Protein AF-J9DQP6-F1 (afdb_monomer)

pLDDT: mean 86.84, std 9.73, range [49.62, 96.19]

Solvent-accessible surface area (backbone atoms only — not comparable to full-atom values): 6796 Å² total; per-residue (Å²): 138,70,72,63,60,59,53,50,50,52,51,51,52,50,53,53,50,54,50,52,52,54,51,51,54,51,52,51,53,53,50,53,51,49,54,45,52,54,49,52,53,52,40,51,50,46,53,52,50,45,53,53,49,52,54,51,45,54,52,47,53,60,54,44,63,75,41,64,91,55,85,49,68,71,48,45,52,51,38,54,54,48,51,53,50,48,52,52,48,55,51,53,45,52,54,44,49,55,53,40,58,51,47,54,51,54,44,51,55,52,53,51,50,51,51,52,52,53,54,56,49,65,76,72,110

Secondary structure (DSSP, 8-state):
--HHHHHHHHHHHHHHHHHHHHHHHHHHHHHHHHHHHHHHHHHHHHHHHHHHHHHHHHHHHHHHGGGTT---HHHHHHHHHHHHHHHHHHHHHHHHHHHHHHHHHHHHHHHHHHHHHHHHHHTT-

Nearest PDB structures (foldseek):
  6kgq-assembly1_A  TM=9.268E-01  e=8.775E-01  Homo sapiens
  1ujw-assembly1_B  TM=8.147E-01  e=6.091E-01  Escherichia coli
  2b5u-assembly2_C  TM=8.214E-01  e=1.053E+00  Escherichia coli
  7nsu-assembly1_D  TM=8.688E-01  e=2.323E+00  Escherichia coli

Organism: Edhazardia aedis (strain USNM 41457) (NCBI:txid1003232)

Structure (mmCIF, N/CA/C/O backbone):
data_AF-J9DQP6-F1
#
_entry.id   AF-J9DQP6-F1
#
loop_
_atom_site.group_PDB
_atom_site.id
_atom_site.type_symbol
_atom_site.label_atom_id
_atom_site.label_alt_id
_atom_site.label_comp_id
_atom_site.label_asym_id
_atom_site.label_entity_id
_atom_site.label_seq_id
_atom_site.pdbx_PDB_ins_code
_atom_site.Cartn_x
_atom_site.Cartn_y
_atom_site.Cartn_z
_atom_site.occupancy
_atom_site.B_iso_or_equiv
_atom_site.auth_seq_id
_atom_site.auth_comp_id
_atom_site.auth_asym_id
_atom_site.auth_atom_id
_atom_site.pdbx_PDB_model_num
ATOM 1 N N . MET A 1 1 ? -39.194 2.856 58.259 1.00 49.62 1 MET A N 1
ATOM 2 C CA . MET A 1 1 ? -39.084 2.527 56.817 1.00 49.62 1 MET A CA 1
ATOM 3 C C . MET A 1 1 ? -37.726 2.976 56.243 1.00 49.62 1 MET A C 1
ATOM 5 O O . MET A 1 1 ? -37.687 3.840 55.383 1.00 49.62 1 MET A O 1
ATOM 9 N N . GLN A 1 2 ? -36.596 2.430 56.714 1.00 54.31 2 GLN A N 1
ATOM 10 C CA . GLN A 1 2 ? -35.244 2.840 56.261 1.00 54.31 2 GLN A CA 1
ATOM 11 C C . GLN A 1 2 ? -34.574 1.844 55.294 1.00 54.31 2 GLN A C 1
ATOM 13 O O . GLN A 1 2 ? -33.604 2.194 54.633 1.00 54.31 2 GLN A O 1
ATOM 18 N N . PHE A 1 3 ? -35.116 0.629 55.158 1.00 53.09 3 PHE A N 1
ATOM 19 C CA . PHE A 1 3 ? -34.540 -0.434 54.323 1.00 53.09 3 PHE A CA 1
ATOM 20 C C . PHE A 1 3 ? -34.729 -0.237 52.805 1.00 53.09 3 PHE A C 1
ATOM 22 O O . PHE A 1 3 ? -33.999 -0.843 52.022 1.00 53.09 3 PHE A O 1
ATOM 29 N N . SER A 1 4 ? -35.673 0.606 52.363 1.00 62.88 4 SER A N 1
ATOM 30 C CA . SER A 1 4 ? -35.938 0.809 50.927 1.00 62.88 4 SER A CA 1
ATOM 31 C C . SER A 1 4 ? -35.000 1.825 50.269 1.00 62.88 4 SER A C 1
ATOM 33 O O . SER A 1 4 ? -34.649 1.661 49.108 1.00 62.88 4 SER A O 1
ATOM 35 N N . ILE A 1 5 ? -34.554 2.856 50.994 1.00 67.94 5 ILE A N 1
ATOM 36 C CA . ILE A 1 5 ? -33.726 3.938 50.430 1.00 67.94 5 ILE A CA 1
ATOM 37 C C . ILE A 1 5 ? -32.286 3.463 50.197 1.00 67.94 5 ILE A C 1
ATOM 39 O O . ILE A 1 5 ? -31.680 3.779 49.174 1.00 67.94 5 ILE A O 1
ATOM 43 N N . THR A 1 6 ? -31.741 2.663 51.115 1.00 74.56 6 THR A N 1
ATOM 44 C CA . THR A 1 6 ? -30.389 2.096 51.002 1.00 74.56 6 THR A CA 1
ATOM 45 C C . THR A 1 6 ? -30.290 1.067 49.878 1.00 74.56 6 THR A C 1
ATOM 47 O O . THR A 1 6 ? -29.329 1.088 49.113 1.00 74.56 6 THR A O 1
ATOM 50 N N . THR A 1 7 ? -31.305 0.218 49.708 1.00 74.56 7 THR A N 1
ATOM 51 C CA . THR A 1 7 ? -31.366 -0.761 48.611 1.00 74.56 7 THR A CA 1
ATOM 52 C C . THR A 1 7 ? -31.572 -0.096 47.248 1.00 74.56 7 THR A C 1
ATOM 54 O O . THR A 1 7 ? -30.879 -0.460 46.296 1.00 74.56 7 THR A O 1
ATOM 57 N N . LEU A 1 8 ? -32.423 0.938 47.150 1.00 79.31 8 LEU A N 1
ATOM 58 C CA . LEU A 1 8 ? -32.553 1.741 45.924 1.00 79.31 8 LEU A CA 1
ATOM 59 C C . LEU A 1 8 ? -31.238 2.439 45.557 1.00 79.31 8 LEU A C 1
ATOM 61 O O . LEU A 1 8 ? -30.838 2.422 44.396 1.00 79.31 8 LEU A O 1
ATOM 65 N N . SER A 1 9 ? -30.554 3.025 46.543 1.00 80.12 9 SER A N 1
ATOM 66 C CA . SER A 1 9 ? -29.253 3.685 46.370 1.00 80.12 9 SER A CA 1
ATOM 67 C C . S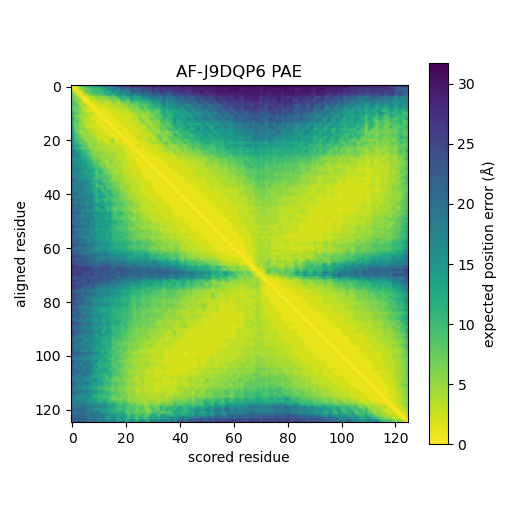ER A 1 9 ? -28.199 2.730 45.796 1.00 80.12 9 SER A C 1
ATOM 69 O O . SER A 1 9 ? -27.548 3.049 44.799 1.00 80.12 9 SER A O 1
ATOM 71 N N . ILE A 1 10 ? -28.091 1.518 46.352 1.00 81.44 10 ILE A N 1
ATOM 72 C CA . ILE A 1 10 ? -27.171 0.483 45.856 1.00 81.44 10 ILE A CA 1
ATOM 73 C C . ILE A 1 10 ? -27.513 0.103 44.410 1.00 81.44 10 ILE A C 1
ATOM 75 O O . ILE A 1 10 ? -26.619 0.016 43.565 1.00 81.44 10 ILE A O 1
ATOM 79 N N . PHE A 1 11 ? -28.798 -0.072 44.098 1.00 82.62 11 PHE A N 1
ATOM 80 C CA . PHE A 1 11 ? -29.239 -0.433 42.752 1.00 82.62 11 PHE A CA 1
ATOM 81 C C . PHE A 1 11 ? -28.938 0.670 41.725 1.00 82.62 11 PHE A C 1
ATOM 83 O O . PHE A 1 11 ? -28.413 0.392 40.647 1.00 82.62 11 PHE A O 1
ATOM 90 N N . VAL A 1 12 ? -29.190 1.936 42.072 1.00 84.50 12 VAL A N 1
ATOM 91 C CA . VAL A 1 12 ? -28.853 3.092 41.226 1.00 84.50 12 VAL A CA 1
ATOM 92 C C . VAL A 1 12 ? -27.343 3.169 40.986 1.00 84.50 12 VAL A C 1
ATOM 94 O O . VAL A 1 12 ? -26.916 3.340 39.842 1.00 84.50 12 VAL A O 1
ATOM 97 N N . CYS A 1 13 ? -26.524 2.973 42.021 1.00 84.44 13 CYS A N 1
ATOM 98 C CA . CYS A 1 13 ? -25.067 2.926 41.893 1.00 84.44 13 CYS A CA 1
ATOM 99 C C . CYS A 1 13 ? -24.599 1.803 40.954 1.00 84.44 13 CYS A C 1
ATOM 101 O O . CYS A 1 13 ? -23.747 2.046 40.096 1.00 84.44 13 CYS A O 1
ATOM 103 N N . LEU A 1 14 ? -25.186 0.605 41.051 1.00 84.62 14 LEU A N 1
ATOM 104 C CA . LEU A 1 14 ? -24.889 -0.516 40.150 1.00 84.62 14 LEU A CA 1
ATOM 105 C C . LEU A 1 14 ? -25.261 -0.200 38.696 1.00 84.62 14 LEU A C 1
ATOM 107 O O . LEU A 1 14 ? -24.458 -0.428 37.790 1.00 84.62 14 LEU A O 1
ATOM 111 N N . VAL A 1 15 ? -26.436 0.387 38.456 1.00 82.19 15 VAL A N 1
ATOM 112 C CA . VAL A 1 15 ? -26.864 0.797 37.108 1.00 82.19 15 VAL A CA 1
ATOM 113 C C . VAL A 1 15 ? -25.913 1.845 36.523 1.00 82.19 15 VAL A C 1
ATOM 115 O O . VAL A 1 15 ? -25.515 1.739 35.360 1.00 82.19 15 VAL A O 1
ATOM 118 N N . LEU A 1 16 ? -25.513 2.843 37.316 1.00 83.69 16 LEU A N 1
ATOM 119 C CA . LEU A 1 16 ? -24.550 3.864 36.892 1.00 83.69 16 LEU A CA 1
ATOM 120 C C . LEU A 1 16 ? -23.174 3.260 36.591 1.00 83.69 16 LEU A C 1
ATOM 122 O O . LEU A 1 16 ? -22.535 3.651 35.613 1.00 83.69 16 LEU A O 1
ATOM 126 N N . PHE A 1 17 ? -22.732 2.289 37.389 1.00 85.44 17 PHE A N 1
ATOM 127 C CA . PHE A 1 17 ? -21.475 1.581 37.171 1.00 85.44 17 PHE A CA 1
ATOM 128 C C . PHE A 1 17 ? -21.489 0.778 35.861 1.00 85.44 17 PHE A C 1
ATOM 130 O O . PHE A 1 17 ? -20.589 0.938 35.035 1.00 85.44 17 PHE A O 1
ATOM 137 N N . ILE A 1 18 ? -22.552 0.008 35.604 1.00 83.62 18 ILE A N 1
ATOM 138 C CA . ILE A 1 18 ? -22.724 -0.741 34.347 1.00 83.62 18 ILE A CA 1
ATOM 139 C C . ILE A 1 18 ? -22.755 0.210 33.142 1.00 83.62 18 ILE A C 1
ATOM 141 O O . ILE A 1 18 ? -22.119 -0.065 32.122 1.00 83.62 18 ILE A O 1
ATOM 145 N N . LYS A 1 19 ? -23.450 1.353 33.250 1.00 78.56 19 LYS A N 1
ATOM 146 C CA . LYS A 1 19 ? -23.463 2.374 32.189 1.00 78.56 19 LYS A CA 1
ATOM 147 C C . LYS A 1 19 ? -22.066 2.931 31.907 1.00 78.56 19 LYS A C 1
ATOM 149 O O . LYS A 1 19 ? -21.699 3.056 30.742 1.00 78.56 19 LYS A O 1
ATOM 154 N N . LYS A 1 20 ? -21.272 3.225 32.944 1.00 82.81 20 LYS A N 1
ATOM 155 C CA . LYS A 1 20 ? -19.887 3.698 32.775 1.00 82.81 20 LYS A CA 1
ATOM 156 C C . LYS A 1 20 ? -19.012 2.671 32.055 1.00 82.81 20 LYS A C 1
ATOM 158 O O . LYS A 1 20 ? -18.276 3.062 31.153 1.00 82.81 20 LYS A O 1
ATOM 163 N N . ILE A 1 21 ? -19.125 1.386 32.403 1.00 80.94 21 ILE A N 1
ATOM 164 C CA . ILE A 1 21 ? -18.386 0.307 31.725 1.00 80.94 21 ILE A CA 1
ATOM 165 C C . ILE A 1 21 ? -18.759 0.251 30.240 1.00 80.94 21 ILE A C 1
ATOM 167 O O . ILE A 1 21 ? -17.871 0.281 29.393 1.00 80.94 21 ILE A O 1
ATOM 171 N N . LYS A 1 22 ? -20.059 0.250 29.913 1.00 81.12 22 LYS A N 1
ATOM 172 C CA . LYS A 1 22 ? -20.524 0.223 28.515 1.00 81.12 22 LYS A CA 1
ATOM 173 C C . LYS A 1 22 ? -20.002 1.415 27.705 1.00 81.12 22 LYS A C 1
ATOM 175 O O . LYS A 1 22 ? -19.503 1.218 26.601 1.00 81.12 22 LYS A O 1
ATOM 180 N N . CYS A 1 23 ? -20.046 2.627 28.267 1.00 83.44 23 CYS A N 1
ATOM 181 C CA . CYS A 1 23 ? -19.491 3.814 27.608 1.00 83.44 23 CYS A CA 1
ATOM 182 C C . CYS A 1 23 ? -17.978 3.711 27.366 1.00 83.44 23 CYS A C 1
ATOM 184 O O . CYS A 1 23 ? -17.495 4.158 26.327 1.00 83.44 23 CYS A O 1
ATOM 186 N N . ALA A 1 24 ? -17.217 3.160 28.317 1.00 83.50 24 ALA A N 1
ATOM 187 C CA . ALA A 1 24 ? -15.772 2.999 28.164 1.00 83.50 24 ALA A CA 1
ATOM 188 C C . ALA A 1 24 ? -15.433 2.032 27.017 1.00 83.50 24 ALA A C 1
ATOM 190 O O . ALA A 1 24 ? -14.618 2.370 26.160 1.00 83.50 24 ALA A O 1
ATOM 191 N N . GLU A 1 25 ? -16.122 0.890 26.950 1.00 83.50 25 GLU A N 1
ATOM 192 C CA . GLU A 1 25 ? -15.951 -0.103 25.881 1.00 83.50 25 GLU A CA 1
ATOM 193 C C . GLU A 1 25 ? -16.336 0.449 24.499 1.00 83.50 25 GLU A C 1
ATOM 195 O O . GLU A 1 25 ? -15.651 0.202 23.508 1.00 83.50 25 GLU A O 1
ATOM 200 N N . GLU A 1 26 ? -17.417 1.229 24.410 1.00 84.81 26 GLU A N 1
ATOM 201 C CA . GLU A 1 26 ? -17.825 1.875 23.156 1.00 84.81 26 GLU A CA 1
ATOM 202 C C . GLU A 1 26 ? -16.809 2.914 22.685 1.00 84.81 26 GLU A C 1
ATOM 204 O O . GLU A 1 26 ? -16.500 2.988 21.493 1.00 84.81 26 GLU A O 1
ATOM 209 N N . ARG A 1 27 ? -16.235 3.680 23.617 1.00 87.44 27 ARG A N 1
ATOM 210 C CA . ARG A 1 27 ? -15.182 4.649 23.305 1.00 87.44 27 ARG A CA 1
ATOM 211 C C . ARG A 1 27 ? -13.915 3.966 22.798 1.00 87.44 27 ARG A C 1
ATOM 213 O O . ARG A 1 27 ? -13.292 4.465 21.862 1.00 87.44 27 ARG A O 1
ATOM 220 N N . GLU A 1 28 ? -13.541 2.841 23.398 1.00 87.44 28 GLU A N 1
ATOM 221 C CA . GLU A 1 28 ? -12.390 2.039 22.980 1.00 87.44 28 GLU A CA 1
ATOM 222 C C . GLU A 1 28 ? -12.587 1.467 21.570 1.00 87.44 28 GLU A C 1
ATOM 224 O O . GLU A 1 28 ? -11.735 1.669 20.703 1.00 87.44 28 GLU A O 1
ATOM 229 N N . LEU A 1 29 ? -13.751 0.867 21.295 1.00 87.81 29 LEU A N 1
ATOM 230 C CA . LEU A 1 29 ? -14.107 0.379 19.958 1.00 87.81 29 LEU A CA 1
ATOM 231 C C . LEU A 1 29 ? -14.081 1.498 18.912 1.00 87.81 29 LEU A C 1
ATOM 233 O O . LEU A 1 29 ? -13.504 1.323 17.838 1.00 87.81 29 LEU A O 1
ATOM 237 N N . HIS A 1 30 ? -14.658 2.660 19.226 1.00 89.44 30 HIS A N 1
ATOM 238 C CA . HIS A 1 30 ? -14.638 3.812 18.326 1.00 89.44 30 HIS A CA 1
ATOM 239 C C . HIS A 1 30 ? -13.206 4.299 18.050 1.00 89.44 30 HIS A C 1
ATOM 241 O O . HIS A 1 30 ? -12.866 4.633 16.914 1.00 89.44 30 HIS A O 1
ATOM 247 N N . ASN A 1 31 ? -12.342 4.326 19.069 1.00 91.38 31 ASN A N 1
ATOM 248 C CA . ASN A 1 31 ? -10.940 4.708 18.907 1.00 91.38 31 ASN A CA 1
ATOM 249 C C . ASN A 1 31 ? -10.197 3.738 17.972 1.00 91.38 31 ASN A C 1
ATOM 251 O O . ASN A 1 31 ? -9.537 4.178 17.030 1.00 91.38 31 ASN A O 1
ATOM 255 N N . ILE A 1 32 ? -10.348 2.426 18.178 1.00 89.62 32 ILE A N 1
ATOM 256 C CA . ILE A 1 32 ? -9.708 1.413 17.325 1.00 89.62 32 ILE A CA 1
ATOM 257 C C . ILE A 1 32 ? -10.251 1.483 15.889 1.00 89.62 32 ILE A C 1
ATOM 259 O O . ILE A 1 32 ? -9.473 1.446 14.935 1.00 89.62 32 ILE A O 1
ATOM 263 N N . ALA A 1 33 ? -11.561 1.673 15.712 1.00 89.25 33 ALA A N 1
ATOM 264 C CA . ALA A 1 33 ? -12.173 1.835 14.394 1.00 89.25 33 ALA A CA 1
ATOM 265 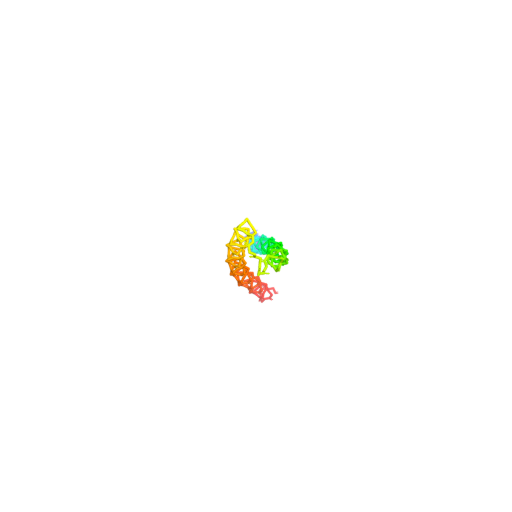C C . ALA A 1 33 ? -11.649 3.081 13.651 1.00 89.25 33 ALA A C 1
ATOM 267 O O . ALA A 1 33 ? -11.329 3.009 12.462 1.00 89.25 33 ALA A O 1
ATOM 268 N N . SER A 1 34 ? -11.495 4.209 14.351 1.00 91.44 34 SER A N 1
ATOM 269 C CA . SER A 1 34 ? -10.902 5.432 13.791 1.00 91.44 34 SER A CA 1
ATOM 270 C C . SER A 1 34 ? -9.451 5.209 13.349 1.00 91.44 34 SER A C 1
ATOM 272 O O . SER A 1 34 ? -9.057 5.556 12.232 1.00 91.44 34 SER A O 1
ATOM 274 N N . GLN A 1 35 ? -8.664 4.535 14.188 1.00 90.88 35 GLN A N 1
ATOM 275 C CA . GLN A 1 35 ? -7.286 4.164 13.880 1.00 90.88 35 GLN A CA 1
ATOM 276 C C . GLN A 1 35 ? -7.167 3.241 12.657 1.00 90.88 35 GLN A C 1
ATOM 278 O O . GLN A 1 35 ? -6.242 3.406 11.859 1.00 90.88 35 GLN A O 1
ATOM 283 N N . LEU A 1 36 ? -8.089 2.289 12.494 1.00 91.44 36 LEU A N 1
ATOM 284 C CA . LEU A 1 36 ? -8.170 1.423 11.315 1.00 91.44 36 LEU A CA 1
ATOM 285 C C . LEU A 1 36 ? -8.501 2.209 10.051 1.00 91.44 36 LEU A C 1
ATOM 287 O O . LEU A 1 36 ? -7.847 2.019 9.028 1.00 91.44 36 LEU A O 1
ATOM 291 N N . SER A 1 37 ? -9.482 3.109 10.126 1.00 92.69 37 SER A N 1
ATOM 292 C CA . SER A 1 37 ? -9.852 3.979 9.007 1.00 92.69 37 SER A CA 1
ATOM 293 C C . SER A 1 37 ? -8.656 4.811 8.533 1.00 92.69 37 SER A C 1
ATOM 295 O O . SER A 1 37 ? -8.318 4.807 7.349 1.00 92.69 37 SER A O 1
ATOM 297 N N . CYS A 1 38 ? -7.928 5.428 9.470 1.00 94.19 38 CYS A N 1
ATOM 298 C CA . CYS A 1 38 ? -6.717 6.188 9.166 1.00 94.19 38 CYS A CA 1
ATOM 299 C C . CYS A 1 38 ? -5.652 5.328 8.462 1.00 94.19 38 CYS A C 1
ATOM 301 O O . CYS A 1 38 ? -5.147 5.705 7.404 1.00 94.19 38 CYS A O 1
ATOM 303 N N . ARG A 1 39 ? -5.355 4.134 8.991 1.00 91.50 39 ARG A N 1
ATOM 304 C CA . ARG A 1 39 ? -4.372 3.217 8.388 1.00 91.50 39 ARG A CA 1
ATOM 305 C C . ARG A 1 39 ? -4.781 2.741 6.997 1.00 91.50 39 ARG A C 1
ATOM 307 O O . ARG A 1 39 ? -3.943 2.733 6.098 1.00 91.50 39 ARG A O 1
ATOM 314 N N . ARG A 1 40 ? -6.058 2.399 6.793 1.00 92.44 40 ARG A N 1
ATOM 315 C CA . ARG A 1 40 ? -6.599 2.008 5.479 1.00 92.44 40 ARG A CA 1
ATOM 316 C C . ARG A 1 40 ? -6.458 3.138 4.459 1.00 92.44 40 ARG A C 1
ATOM 318 O O . ARG A 1 40 ? -6.044 2.882 3.332 1.00 92.44 40 ARG A O 1
ATOM 325 N N . ASN A 1 41 ? -6.702 4.384 4.864 1.00 95.88 41 ASN A N 1
ATOM 326 C CA . ASN A 1 41 ? -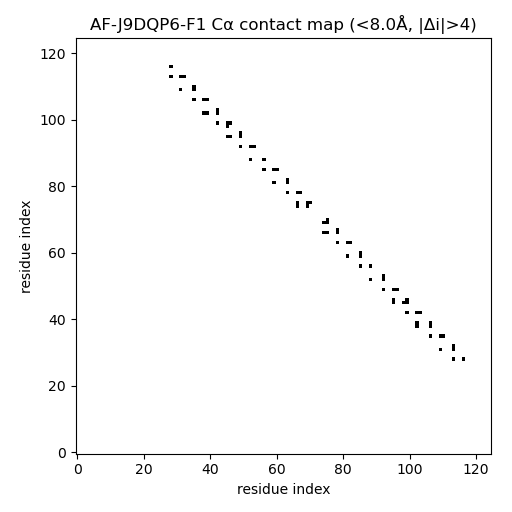6.506 5.548 3.996 1.00 95.88 41 ASN A CA 1
ATOM 327 C C . ASN A 1 41 ? -5.032 5.739 3.609 1.00 95.88 41 ASN A C 1
ATOM 329 O O . ASN A 1 41 ? -4.729 5.957 2.437 1.00 95.88 41 ASN A O 1
ATOM 333 N N . ILE A 1 42 ? -4.104 5.609 4.562 1.00 94.19 42 ILE A N 1
ATOM 334 C CA . ILE A 1 42 ? -2.660 5.687 4.280 1.00 94.19 42 ILE A CA 1
ATOM 335 C C . ILE A 1 42 ? -2.239 4.568 3.318 1.00 94.19 42 ILE A C 1
ATOM 337 O O . ILE A 1 42 ? -1.530 4.823 2.345 1.00 94.19 42 ILE A O 1
ATOM 341 N N . MET A 1 43 ? -2.709 3.341 3.550 1.00 92.69 43 MET A N 1
ATOM 342 C CA . MET A 1 43 ? -2.430 2.198 2.681 1.00 92.69 43 MET A CA 1
ATOM 343 C C . MET A 1 43 ? -2.929 2.446 1.253 1.00 92.69 43 MET A C 1
ATOM 345 O O . MET A 1 43 ? -2.183 2.236 0.298 1.00 92.69 43 MET A O 1
ATOM 349 N N . MET A 1 44 ? -4.151 2.964 1.098 1.00 94.75 44 MET A N 1
ATOM 350 C CA . MET A 1 44 ? -4.713 3.324 -0.206 1.00 94.75 44 MET A CA 1
ATOM 351 C C . MET A 1 44 ? -3.875 4.399 -0.915 1.00 94.75 44 MET A C 1
ATOM 353 O O . MET A 1 44 ? -3.638 4.306 -2.121 1.00 94.75 44 MET A O 1
ATOM 357 N N . ASN A 1 45 ? -3.365 5.389 -0.179 1.00 95.44 45 ASN A N 1
ATOM 358 C CA . ASN A 1 45 ? -2.465 6.399 -0.736 1.00 95.44 45 ASN A CA 1
ATOM 359 C C . ASN A 1 45 ? -1.161 5.776 -1.250 1.00 95.44 45 ASN A C 1
ATOM 361 O O . ASN A 1 45 ? -0.755 6.059 -2.376 1.00 95.44 45 ASN A O 1
ATOM 365 N N . TYR A 1 46 ? -0.540 4.870 -0.492 1.00 93.44 46 TYR A N 1
ATOM 366 C CA . TYR A 1 46 ? 0.657 4.164 -0.960 1.00 93.44 46 TYR A CA 1
ATOM 367 C C . TYR A 1 46 ? 0.382 3.256 -2.160 1.00 93.44 46 TYR A C 1
ATOM 369 O O . TYR A 1 46 ? 1.207 3.190 -3.070 1.00 93.44 46 TYR A O 1
ATOM 377 N N . GLN A 1 47 ? -0.785 2.613 -2.227 1.00 93.62 47 GLN A N 1
ATOM 378 C CA . GLN A 1 47 ? -1.201 1.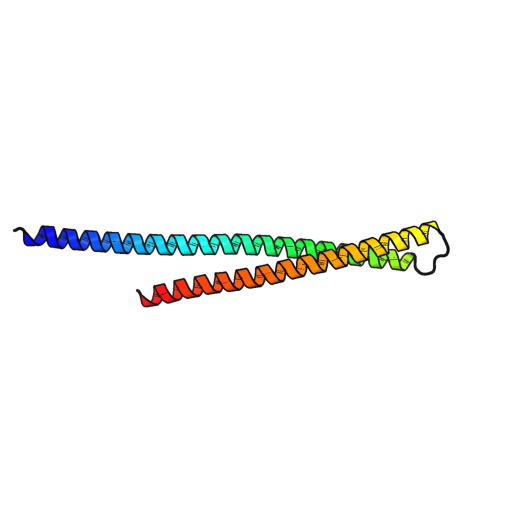856 -3.411 1.00 93.62 47 GLN A CA 1
ATOM 379 C C . GLN A 1 47 ? -1.361 2.764 -4.643 1.00 93.62 47 GLN A C 1
ATOM 381 O O . GLN A 1 47 ? -0.949 2.394 -5.744 1.00 93.62 47 GLN A O 1
ATOM 386 N N . ASN A 1 48 ? -1.908 3.973 -4.477 1.00 95.56 48 ASN A N 1
ATOM 387 C CA . ASN A 1 48 ? -1.996 4.968 -5.552 1.00 95.56 48 ASN A CA 1
ATOM 388 C C . ASN A 1 48 ? -0.613 5.425 -6.024 1.00 95.56 48 ASN A C 1
ATOM 390 O O . ASN A 1 48 ? -0.345 5.454 -7.226 1.00 95.56 48 ASN A O 1
ATOM 394 N N . GLU A 1 49 ? 0.288 5.734 -5.094 1.00 94.06 49 GLU A N 1
ATOM 395 C CA . GLU A 1 49 ? 1.672 6.087 -5.417 1.00 94.06 49 GLU A CA 1
ATOM 396 C C . GLU A 1 49 ? 2.390 4.956 -6.159 1.00 94.06 49 GLU A C 1
ATOM 398 O O . GLU A 1 49 ? 3.103 5.211 -7.129 1.00 94.06 49 GLU A O 1
ATOM 403 N N . LEU A 1 50 ? 2.166 3.704 -5.755 1.00 93.31 50 LEU A N 1
ATOM 404 C CA . LEU A 1 50 ? 2.767 2.541 -6.395 1.00 93.31 50 LEU A CA 1
ATOM 405 C C . LEU A 1 50 ? 2.278 2.366 -7.838 1.00 93.31 50 LEU A C 1
ATOM 407 O O . LEU A 1 50 ? 3.096 2.122 -8.726 1.00 93.31 50 LEU A O 1
ATOM 411 N N . ARG A 1 51 ? 0.981 2.580 -8.095 1.00 94.62 51 ARG A N 1
ATOM 412 C CA . ARG A 1 51 ? 0.422 2.609 -9.459 1.00 94.62 51 ARG A CA 1
ATOM 413 C C . ARG A 1 51 ? 1.059 3.705 -10.315 1.00 94.62 51 ARG A C 1
ATOM 415 O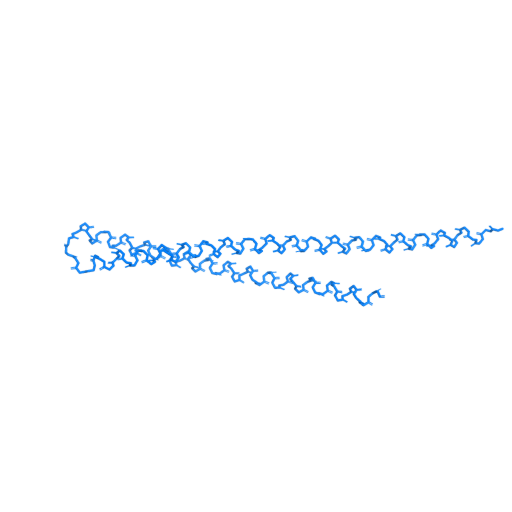 O . ARG A 1 51 ? 1.452 3.446 -11.450 1.00 94.62 51 ARG A O 1
ATOM 422 N N . ASN A 1 52 ? 1.235 4.900 -9.754 1.00 94.38 52 ASN A N 1
ATOM 423 C CA . ASN A 1 52 ? 1.895 6.008 -10.446 1.00 94.38 52 ASN A CA 1
ATOM 424 C C . ASN A 1 52 ? 3.369 5.706 -10.757 1.00 94.38 52 ASN A C 1
ATOM 426 O O . ASN A 1 52 ? 3.862 6.057 -11.829 1.00 94.38 52 ASN A O 1
ATOM 430 N N . LEU A 1 53 ? 4.083 5.058 -9.834 1.00 93.50 53 LEU A N 1
ATOM 431 C CA . LEU A 1 53 ? 5.466 4.628 -10.046 1.00 93.50 53 LEU A CA 1
ATOM 432 C C . LEU A 1 53 ? 5.569 3.546 -11.127 1.00 93.50 53 LEU A C 1
ATOM 434 O O . LEU A 1 53 ? 6.480 3.618 -11.947 1.00 93.50 53 LEU A O 1
ATOM 438 N N . GLU A 1 54 ? 4.633 2.593 -11.173 1.00 93.56 54 GLU A N 1
ATOM 439 C CA . GLU A 1 54 ? 4.602 1.559 -12.218 1.00 93.56 54 GLU A CA 1
ATOM 440 C C . GLU A 1 54 ? 4.363 2.177 -13.604 1.00 93.56 54 GLU A C 1
ATOM 442 O O . GLU A 1 54 ? 5.087 1.863 -14.545 1.00 93.56 54 GLU A O 1
ATOM 447 N N . ALA A 1 55 ? 3.437 3.135 -13.719 1.00 94.19 55 ALA A N 1
ATOM 448 C CA . ALA A 1 55 ? 3.212 3.861 -14.970 1.00 94.19 55 ALA A CA 1
ATOM 449 C C . ALA A 1 55 ? 4.461 4.650 -15.415 1.00 94.19 55 ALA A C 1
ATOM 451 O O . ALA A 1 55 ? 4.859 4.601 -16.579 1.00 94.19 55 ALA A O 1
ATOM 452 N N . LYS A 1 56 ? 5.135 5.341 -14.483 1.00 93.81 56 LYS A N 1
ATOM 453 C CA . LYS A 1 56 ? 6.396 6.051 -14.772 1.00 93.81 56 LYS A CA 1
ATOM 454 C C . LYS A 1 56 ? 7.499 5.102 -15.233 1.00 93.81 56 LYS A C 1
ATOM 456 O O . LYS A 1 56 ? 8.234 5.435 -16.159 1.00 93.81 56 LYS A O 1
ATOM 461 N N . LYS A 1 57 ? 7.613 3.935 -14.598 1.00 93.62 57 LYS A N 1
ATOM 462 C CA . LYS A 1 57 ? 8.570 2.892 -14.973 1.00 93.62 57 LYS A CA 1
ATOM 463 C C . LYS A 1 57 ? 8.310 2.395 -16.396 1.00 93.62 57 LYS A C 1
ATOM 465 O O . LYS A 1 57 ? 9.236 2.410 -17.194 1.00 93.62 57 LYS A O 1
ATOM 470 N N . GLN A 1 58 ? 7.066 2.045 -16.728 1.00 92.69 58 GLN A N 1
ATOM 471 C CA . GLN A 1 58 ? 6.689 1.581 -18.071 1.00 92.69 58 GLN A CA 1
ATOM 472 C C . GLN A 1 58 ? 6.997 2.622 -19.156 1.00 92.69 58 GLN A C 1
ATOM 474 O O . GLN A 1 58 ? 7.528 2.282 -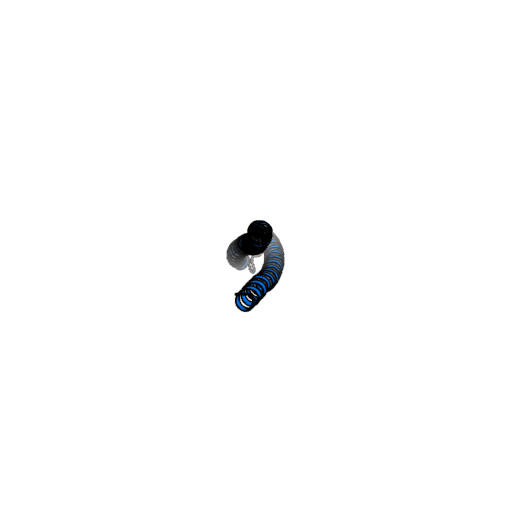20.215 1.00 92.69 58 GLN A O 1
ATOM 479 N N . ASN A 1 59 ? 6.723 3.900 -18.880 1.00 93.25 59 ASN A N 1
ATOM 480 C CA . ASN A 1 59 ? 7.061 4.990 -19.794 1.00 93.25 59 ASN A CA 1
ATOM 481 C C . ASN A 1 59 ? 8.578 5.110 -19.997 1.00 93.25 59 ASN A C 1
ATOM 483 O O . ASN A 1 59 ? 9.035 5.196 -21.132 1.00 93.25 59 ASN A O 1
ATOM 487 N N . LEU A 1 60 ? 9.366 5.063 -1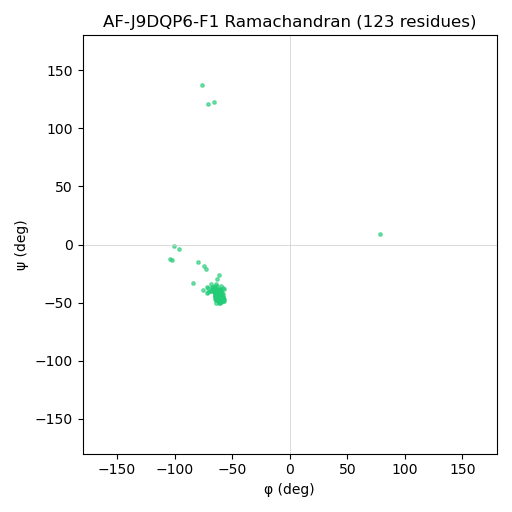8.918 1.00 90.94 60 LEU A N 1
ATOM 488 C CA . LEU A 1 60 ? 10.827 5.147 -19.000 1.00 90.94 60 LEU A CA 1
ATOM 489 C C . LEU A 1 60 ? 11.456 3.927 -19.680 1.00 90.94 60 LEU A C 1
ATOM 491 O O . LEU A 1 60 ? 12.391 4.098 -20.453 1.00 90.94 60 LEU A O 1
ATOM 495 N N . GLU A 1 61 ? 10.942 2.718 -19.447 1.00 90.56 61 GLU A N 1
ATOM 496 C CA . GLU A 1 61 ? 11.367 1.503 -20.160 1.00 90.56 61 GLU A CA 1
ATOM 497 C C . GLU A 1 61 ? 11.060 1.618 -21.665 1.00 90.56 61 GLU A C 1
ATOM 499 O O . GLU A 1 61 ? 11.891 1.278 -22.510 1.00 90.56 61 GLU A O 1
ATOM 504 N N . SER A 1 62 ? 9.903 2.194 -22.012 1.00 89.62 62 SER A N 1
ATOM 505 C CA . SER A 1 62 ? 9.515 2.472 -23.401 1.00 89.62 62 SER A CA 1
ATOM 506 C C . SER A 1 62 ? 10.359 3.568 -24.055 1.00 89.62 62 SER A C 1
ATOM 508 O O . SER A 1 62 ? 10.606 3.515 -25.255 1.00 89.62 62 SER A O 1
ATOM 510 N N . GLU A 1 63 ? 10.806 4.575 -23.304 1.00 87.81 63 GLU A N 1
ATOM 511 C CA . GLU A 1 63 ? 11.759 5.572 -23.798 1.00 87.81 63 GLU A CA 1
ATOM 512 C C . GLU A 1 63 ? 13.156 4.977 -23.964 1.00 87.81 63 GLU A C 1
ATOM 514 O O . GLU A 1 63 ? 13.829 5.252 -24.953 1.00 87.81 63 GLU A O 1
ATOM 519 N N . GLN A 1 64 ? 13.592 4.156 -23.010 1.00 86.25 64 GLN A N 1
ATOM 520 C CA . GLN A 1 64 ? 14.924 3.565 -22.998 1.00 86.25 64 GLN A CA 1
ATOM 521 C C . GLN A 1 64 ? 15.145 2.638 -24.199 1.00 86.25 64 GLN A C 1
ATOM 523 O O . GLN A 1 64 ? 16.218 2.669 -24.804 1.00 86.25 64 GLN A O 1
ATOM 528 N N . SER A 1 65 ? 14.122 1.878 -24.601 1.00 86.12 65 SER A N 1
ATOM 529 C CA . SER A 1 65 ? 14.185 1.024 -25.793 1.00 86.12 65 SER A CA 1
ATOM 530 C C . SER A 1 65 ? 14.430 1.808 -27.090 1.00 86.12 65 SER A C 1
ATOM 532 O O . SER A 1 65 ? 15.044 1.274 -28.010 1.00 86.12 65 SER A O 1
ATOM 534 N N . ARG A 1 66 ? 14.042 3.092 -27.156 1.00 85.62 66 ARG A N 1
ATOM 535 C CA . ARG A 1 66 ? 14.268 3.959 -28.332 1.00 85.62 66 ARG A CA 1
ATOM 536 C C . ARG A 1 66 ? 15.723 4.376 -28.511 1.00 85.62 66 ARG A C 1
ATOM 538 O O . ARG A 1 66 ? 16.099 4.782 -29.605 1.00 85.62 66 ARG A O 1
ATOM 545 N N . TYR A 1 67 ? 16.516 4.321 -27.445 1.00 81.56 67 TYR A N 1
ATOM 546 C CA . TYR A 1 67 ? 17.927 4.708 -27.460 1.00 81.56 67 TYR A CA 1
ATOM 547 C C . TYR A 1 67 ? 18.866 3.496 -27.546 1.00 81.56 67 TYR A C 1
ATOM 549 O O . TYR A 1 67 ? 20.083 3.662 -27.592 1.00 81.56 67 TYR A O 1
ATOM 557 N N . PHE A 1 68 ? 18.325 2.274 -27.563 1.00 78.25 68 PHE A N 1
ATOM 558 C CA . PHE A 1 68 ? 19.128 1.058 -27.581 1.00 78.25 68 PHE A CA 1
ATOM 559 C C . PHE A 1 68 ? 19.929 0.936 -28.888 1.00 78.25 68 PHE A C 1
ATOM 561 O O . PHE A 1 68 ? 19.360 0.925 -29.977 1.00 78.25 68 PHE A O 1
ATOM 568 N N . GLY A 1 69 ? 21.257 0.828 -28.775 1.00 74.12 69 GLY A N 1
ATOM 569 C CA . GLY A 1 69 ? 22.162 0.694 -29.924 1.00 74.12 69 GLY A CA 1
ATOM 570 C C . GLY A 1 69 ? 22.456 1.998 -30.675 1.00 74.12 69 GLY A C 1
ATOM 571 O O . GLY A 1 69 ? 23.079 1.956 -31.738 1.00 74.12 69 GLY A O 1
ATOM 572 N N . ASP A 1 70 ? 22.035 3.148 -30.143 1.00 77.25 70 ASP A N 1
ATOM 573 C CA . ASP A 1 70 ? 22.325 4.449 -30.739 1.00 77.25 70 ASP A CA 1
ATOM 574 C C . ASP A 1 70 ? 23.778 4.879 -30.464 1.00 77.25 70 ASP A C 1
ATOM 576 O O . ASP A 1 70 ? 24.292 4.723 -29.360 1.00 77.25 70 ASP A O 1
ATOM 580 N N . ARG A 1 71 ? 24.459 5.428 -31.476 1.00 80.62 71 ARG A N 1
ATOM 581 C CA . ARG A 1 71 ? 25.846 5.923 -31.366 1.00 80.62 71 ARG A CA 1
ATOM 582 C C . ARG A 1 71 ? 25.921 7.427 -31.097 1.00 80.62 71 ARG A C 1
ATOM 584 O O . ARG A 1 71 ? 27.013 7.969 -30.939 1.00 80.62 71 ARG A O 1
ATOM 591 N N . ASN A 1 72 ? 24.783 8.120 -31.073 1.00 90.88 72 ASN A N 1
ATOM 592 C CA . ASN A 1 72 ? 24.717 9.534 -30.743 1.00 90.88 72 ASN A CA 1
ATOM 593 C C . ASN A 1 72 ? 24.993 9.741 -29.243 1.00 90.88 72 ASN A C 1
ATOM 595 O O . ASN A 1 72 ? 24.260 9.253 -28.383 1.00 90.88 72 ASN A O 1
ATOM 599 N N . HIS A 1 73 ? 26.029 10.522 -28.939 1.00 87.44 73 HIS A N 1
ATOM 600 C CA . HIS A 1 73 ? 26.477 10.793 -27.572 1.00 87.44 73 HIS A CA 1
ATOM 601 C C . HIS A 1 73 ? 25.388 11.424 -26.681 1.00 87.44 73 HIS A C 1
ATOM 603 O O . HIS A 1 73 ? 25.273 11.086 -25.504 1.00 87.44 73 HIS A O 1
ATOM 609 N N . GLU A 1 74 ? 24.550 12.317 -27.215 1.00 86.88 74 GLU A N 1
ATOM 610 C CA . GLU A 1 74 ? 23.441 12.909 -26.453 1.00 86.88 74 GLU A CA 1
ATOM 611 C C . GLU A 1 74 ? 22.367 11.874 -26.113 1.00 86.88 74 GLU A C 1
ATOM 613 O O . GLU A 1 74 ? 21.791 11.901 -25.024 1.00 86.88 74 GLU A O 1
ATOM 618 N N . ARG A 1 75 ? 22.104 10.939 -27.030 1.00 86.44 75 ARG A N 1
ATOM 619 C CA . ARG A 1 75 ? 21.141 9.855 -26.811 1.00 86.44 75 ARG A CA 1
ATOM 620 C C . ARG A 1 75 ? 21.668 8.822 -25.820 1.00 86.44 75 ARG A C 1
ATOM 622 O O . ARG A 1 75 ? 20.899 8.383 -24.969 1.00 86.44 75 ARG A O 1
ATOM 629 N N . GLN A 1 76 ? 22.968 8.529 -25.844 1.00 86.88 76 GLN A N 1
ATOM 630 C CA . GLN A 1 76 ? 23.612 7.693 -24.829 1.00 86.88 76 GLN A CA 1
ATOM 631 C C . GLN A 1 76 ? 23.529 8.334 -23.436 1.00 86.88 76 GLN A C 1
ATOM 633 O O . GLN A 1 76 ? 23.141 7.678 -22.474 1.00 86.88 76 GLN A O 1
ATOM 638 N N . ARG A 1 77 ? 23.776 9.646 -23.328 1.00 89.12 77 ARG A N 1
ATOM 639 C CA . ARG A 1 77 ? 23.612 10.375 -22.060 1.00 89.12 77 ARG A CA 1
ATOM 640 C C . ARG A 1 77 ? 22.185 10.261 -21.514 1.00 89.12 77 ARG A C 1
ATOM 642 O O . ARG A 1 77 ? 21.995 9.981 -20.333 1.00 89.12 77 ARG A O 1
ATOM 649 N N . ARG A 1 78 ? 21.172 10.433 -22.372 1.00 88.94 78 ARG A N 1
ATOM 650 C CA . ARG A 1 78 ? 19.759 10.255 -21.985 1.00 88.94 78 ARG A CA 1
ATOM 651 C C . ARG A 1 78 ? 19.444 8.819 -21.569 1.00 88.94 78 ARG A C 1
ATOM 653 O O . ARG A 1 78 ? 18.641 8.620 -20.659 1.00 88.94 78 ARG A O 1
ATOM 660 N N . PHE A 1 79 ? 20.059 7.828 -22.213 1.00 89.06 79 PHE A N 1
ATOM 661 C CA . PHE A 1 79 ? 19.927 6.424 -21.831 1.00 89.06 79 PHE A CA 1
ATOM 662 C C . PHE A 1 79 ? 20.437 6.184 -20.404 1.00 89.06 79 PHE A C 1
ATOM 664 O O . PHE A 1 79 ? 19.711 5.599 -19.597 1.00 89.06 79 PHE A O 1
ATOM 671 N N . ASP A 1 80 ? 21.626 6.690 -20.070 1.00 89.06 80 ASP A N 1
ATOM 672 C CA . ASP A 1 80 ? 22.221 6.546 -18.735 1.00 89.06 80 ASP A CA 1
ATOM 673 C C . ASP A 1 80 ? 21.388 7.274 -17.664 1.00 89.06 80 ASP A C 1
ATOM 675 O O . ASP A 1 80 ? 21.098 6.727 -16.597 1.00 89.06 80 ASP A O 1
ATOM 679 N N . GLU A 1 81 ? 20.905 8.485 -17.966 1.00 91.75 81 GLU A N 1
ATOM 680 C CA . GLU A 1 81 ? 19.985 9.224 -17.091 1.00 91.75 81 GLU A CA 1
ATOM 681 C C . GLU A 1 81 ? 18.687 8.447 -16.829 1.00 91.75 81 GLU A C 1
ATOM 683 O O . GLU A 1 81 ? 18.228 8.350 -15.686 1.00 91.75 81 GLU A O 1
ATOM 688 N N . ASN A 1 82 ? 18.084 7.875 -17.874 1.00 92.06 82 ASN A N 1
ATOM 689 C CA . ASN A 1 82 ? 16.868 7.077 -17.747 1.00 92.06 82 ASN A CA 1
ATOM 690 C C . ASN A 1 82 ? 17.124 5.775 -16.977 1.00 92.06 82 ASN A C 1
ATOM 692 O O . ASN A 1 82 ? 16.293 5.383 -16.153 1.00 92.06 82 ASN A O 1
ATOM 696 N N . TYR A 1 83 ? 18.291 5.154 -17.153 1.00 91.12 83 TYR A N 1
ATOM 697 C CA . TYR A 1 83 ? 18.708 3.991 -16.375 1.00 91.12 83 TYR A CA 1
ATOM 698 C C . TYR A 1 83 ? 18.796 4.308 -14.874 1.00 91.12 83 TYR A C 1
ATOM 700 O O . TYR A 1 83 ? 18.221 3.591 -14.049 1.00 91.12 83 TYR A O 1
ATOM 708 N N . HIS A 1 84 ? 19.418 5.430 -14.501 1.00 93.25 84 HIS A N 1
ATOM 709 C CA . HIS A 1 84 ? 19.466 5.871 -13.105 1.00 93.25 84 HIS A CA 1
ATOM 710 C C . HIS A 1 84 ? 18.075 6.177 -12.529 1.00 93.25 84 HIS A C 1
ATOM 712 O O . HIS A 1 84 ? 17.773 5.777 -11.398 1.00 93.25 84 HIS A O 1
ATOM 718 N N . LYS A 1 85 ? 17.191 6.822 -13.303 1.00 94.06 85 LYS A N 1
ATOM 719 C CA . LYS A 1 85 ? 15.792 7.049 -12.894 1.00 94.06 85 LYS A CA 1
ATOM 720 C C . LYS A 1 85 ? 15.056 5.731 -12.645 1.00 94.06 85 LYS A C 1
ATOM 722 O O . LYS A 1 85 ? 14.340 5.621 -11.651 1.00 94.06 85 LYS A O 1
ATOM 727 N N . LEU A 1 86 ? 15.252 4.721 -13.495 1.00 93.44 86 LEU A N 1
ATOM 728 C CA . LEU A 1 86 ? 14.644 3.398 -13.324 1.00 93.44 86 LEU A CA 1
ATOM 729 C C . LEU A 1 86 ? 15.118 2.700 -12.048 1.00 93.44 86 LEU A C 1
ATOM 731 O O . LEU A 1 86 ? 14.296 2.118 -11.339 1.00 93.44 86 LEU A O 1
ATOM 735 N N . ILE A 1 87 ? 16.409 2.789 -11.715 1.00 94.38 87 ILE A N 1
ATOM 736 C CA . ILE A 1 87 ? 16.938 2.268 -10.444 1.00 94.38 87 ILE A CA 1
ATOM 737 C C . ILE A 1 87 ? 16.244 2.947 -9.257 1.00 94.38 87 ILE A C 1
ATOM 739 O O . ILE A 1 87 ? 15.756 2.265 -8.354 1.00 94.38 87 ILE A O 1
ATOM 743 N N . SER A 1 88 ? 16.143 4.279 -9.278 1.00 95.12 88 SER A N 1
ATOM 744 C CA . SER A 1 88 ? 15.469 5.043 -8.221 1.00 95.12 88 SER A CA 1
ATOM 745 C C . SER A 1 88 ? 13.988 4.664 -8.088 1.00 95.12 88 SER A C 1
ATOM 747 O O . SER A 1 88 ? 13.501 4.437 -6.980 1.00 95.12 88 SER A O 1
ATOM 749 N N . ILE A 1 89 ? 13.271 4.510 -9.207 1.00 93.94 89 ILE A N 1
ATOM 750 C CA . ILE A 1 89 ? 11.866 4.084 -9.199 1.00 93.94 89 ILE A CA 1
ATOM 751 C C . ILE A 1 89 ? 11.721 2.677 -8.618 1.00 93.94 89 ILE A C 1
ATOM 753 O O . ILE A 1 89 ? 10.873 2.480 -7.749 1.00 93.94 89 ILE A O 1
ATOM 757 N N . LYS A 1 90 ? 12.559 1.718 -9.029 1.00 93.81 90 LYS A N 1
ATOM 758 C CA . LYS A 1 90 ? 12.542 0.351 -8.482 1.00 93.81 90 LYS A CA 1
ATOM 759 C C . LYS A 1 90 ? 12.769 0.347 -6.971 1.00 93.81 90 LYS A C 1
ATOM 761 O O . LYS A 1 90 ? 12.056 -0.349 -6.249 1.00 93.81 90 LYS A O 1
ATOM 766 N N . HIS A 1 91 ? 13.711 1.155 -6.487 1.00 96.19 91 HIS A N 1
ATOM 767 C CA . HIS A 1 91 ? 13.944 1.319 -5.054 1.00 96.19 91 HIS A CA 1
ATOM 768 C C . HIS A 1 91 ? 12.704 1.875 -4.337 1.00 96.19 91 HIS A C 1
ATOM 770 O O . HIS A 1 91 ? 12.227 1.276 -3.374 1.00 96.19 91 HIS A O 1
ATOM 776 N N . ASN A 1 92 ? 12.116 2.961 -4.847 1.00 94.44 92 ASN A N 1
ATOM 777 C CA . ASN A 1 92 ? 10.914 3.562 -4.265 1.00 94.44 92 ASN A CA 1
ATOM 778 C C . ASN A 1 92 ? 9.720 2.598 -4.260 1.00 94.44 92 ASN A C 1
ATOM 780 O O . ASN A 1 92 ? 8.975 2.549 -3.283 1.00 94.44 92 ASN A O 1
ATOM 784 N N . GLN A 1 93 ? 9.551 1.791 -5.311 1.00 94.94 93 GLN A N 1
ATOM 785 C CA . GLN A 1 93 ? 8.530 0.744 -5.349 1.00 94.94 93 GLN A CA 1
ATOM 786 C C . GLN A 1 93 ? 8.745 -0.293 -4.243 1.00 94.94 93 GLN A C 1
ATOM 788 O O . GLN A 1 93 ? 7.788 -0.648 -3.560 1.00 94.94 93 GLN A O 1
ATOM 793 N N . ALA A 1 94 ? 9.980 -0.758 -4.037 1.00 95.19 94 ALA A N 1
ATOM 794 C CA . ALA A 1 94 ? 10.294 -1.710 -2.972 1.00 95.19 94 ALA A CA 1
ATOM 795 C C . ALA A 1 94 ? 9.987 -1.130 -1.580 1.00 95.19 94 ALA A C 1
ATOM 797 O O . ALA A 1 94 ? 9.342 -1.791 -0.768 1.00 95.19 94 ALA A O 1
ATOM 798 N N . VAL A 1 95 ? 10.365 0.130 -1.335 1.00 95.75 95 VAL A N 1
ATOM 799 C CA . VAL A 1 95 ? 10.058 0.836 -0.079 1.00 95.75 95 VAL A CA 1
ATOM 800 C C . VAL A 1 95 ? 8.547 0.934 0.142 1.00 95.75 95 VAL A C 1
ATOM 802 O O . VAL A 1 95 ? 8.063 0.629 1.230 1.00 95.75 95 VAL A O 1
ATOM 805 N N . LYS A 1 96 ? 7.782 1.317 -0.887 1.00 92.69 96 LYS A N 1
ATOM 806 C CA . LYS A 1 96 ? 6.321 1.451 -0.787 1.00 92.69 96 LYS A CA 1
ATOM 807 C C . LYS A 1 96 ? 5.625 0.112 -0.561 1.00 92.69 96 LYS A C 1
ATOM 809 O O . LYS A 1 96 ? 4.708 0.057 0.252 1.00 92.69 96 LYS A O 1
ATOM 814 N N . LYS A 1 97 ? 6.089 -0.969 -1.199 1.00 94.75 97 LYS A N 1
ATOM 815 C CA . LYS A 1 97 ? 5.595 -2.332 -0.928 1.00 94.75 97 LYS A CA 1
ATOM 816 C C . LYS A 1 97 ? 5.816 -2.721 0.529 1.00 94.75 97 LYS A C 1
ATOM 818 O O . LYS A 1 97 ? 4.859 -3.068 1.204 1.00 94.75 97 LYS A O 1
ATOM 823 N N . ALA A 1 98 ? 7.027 -2.530 1.052 1.00 95.62 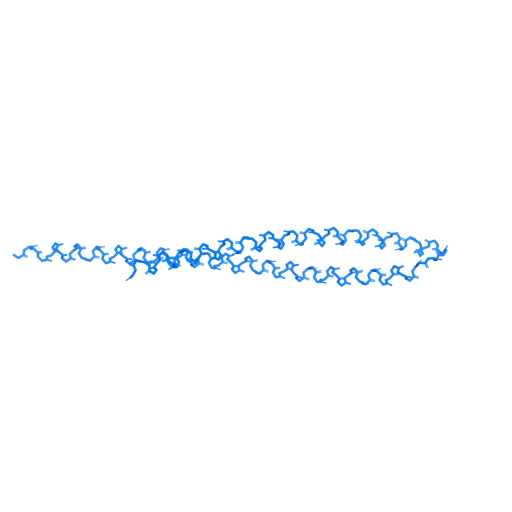98 ALA A N 1
ATOM 824 C CA . ALA A 1 98 ? 7.317 -2.826 2.454 1.00 95.62 98 ALA A CA 1
ATOM 825 C C . ALA A 1 98 ? 6.449 -2.006 3.432 1.00 95.62 98 ALA A C 1
ATOM 827 O O . ALA A 1 98 ? 6.039 -2.507 4.480 1.00 95.62 98 ALA A O 1
ATOM 828 N N . GLN A 1 99 ? 6.143 -0.746 3.098 1.00 94.75 99 GLN A N 1
ATOM 829 C CA . GLN A 1 99 ? 5.229 0.089 3.887 1.00 94.75 99 GLN A CA 1
ATOM 830 C C . GLN A 1 99 ? 3.784 -0.428 3.853 1.00 94.75 99 GLN A C 1
ATOM 832 O O . GLN A 1 99 ? 3.118 -0.406 4.887 1.00 94.75 99 GLN A O 1
ATOM 837 N N . ILE A 1 100 ? 3.310 -0.898 2.695 1.00 94.19 100 ILE A N 1
ATOM 838 C CA . ILE A 1 100 ? 1.991 -1.528 2.549 1.00 94.19 100 ILE A CA 1
ATOM 839 C C . ILE A 1 100 ? 1.933 -2.818 3.371 1.00 94.19 100 ILE A C 1
ATOM 841 O O . ILE A 1 100 ? 1.054 -2.931 4.217 1.00 94.19 100 ILE A O 1
ATOM 845 N N . ASP A 1 101 ? 2.912 -3.714 3.228 1.00 94.81 101 ASP A N 1
ATOM 846 C CA . ASP A 1 101 ? 2.962 -4.985 3.968 1.00 94.81 101 ASP A CA 1
ATOM 847 C C . AS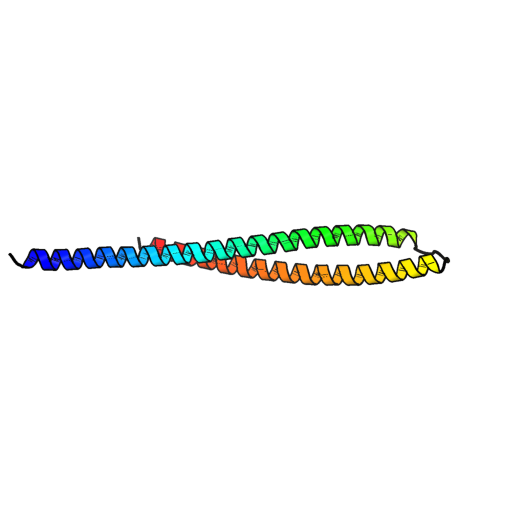P A 1 101 ? 2.938 -4.761 5.490 1.00 94.81 101 ASP A C 1
ATOM 849 O O . ASP A 1 101 ? 2.314 -5.505 6.250 1.00 94.81 101 ASP A O 1
ATOM 853 N N . LYS A 1 102 ? 3.620 -3.710 5.965 1.00 95.38 102 LYS A N 1
ATOM 854 C CA . LYS A 1 102 ? 3.585 -3.316 7.377 1.00 95.38 102 LYS A CA 1
ATOM 855 C C . LYS A 1 102 ? 2.187 -2.855 7.798 1.00 95.38 102 LYS A C 1
ATOM 857 O O . LYS A 1 102 ? 1.702 -3.278 8.845 1.00 95.38 102 LYS A O 1
ATOM 862 N N . LEU A 1 103 ? 1.542 -2.003 7.002 1.00 93.38 103 LEU A N 1
ATOM 863 C CA . LEU A 1 103 ? 0.191 -1.513 7.289 1.00 93.38 103 LEU A CA 1
ATOM 864 C C . LEU A 1 103 ? -0.847 -2.636 7.259 1.00 93.38 103 LEU A C 1
ATOM 866 O O . LEU A 1 103 ? -1.741 -2.635 8.098 1.00 93.38 103 LEU A O 1
ATOM 870 N N . GLU A 1 104 ? -0.718 -3.604 6.355 1.00 93.94 104 GLU A N 1
ATOM 871 C CA . GLU A 1 104 ? -1.592 -4.780 6.303 1.00 93.94 104 GLU A CA 1
ATOM 872 C C . GLU A 1 104 ? -1.517 -5.596 7.597 1.00 93.94 104 GLU A C 1
ATOM 874 O O . GLU A 1 104 ? -2.552 -5.973 8.152 1.00 93.94 104 GLU A O 1
ATOM 879 N N . LYS A 1 105 ? -0.306 -5.803 8.131 1.00 95.06 105 LYS A N 1
ATOM 880 C CA . LYS A 1 105 ? -0.114 -6.456 9.434 1.00 95.06 105 LYS A CA 1
ATOM 881 C C . LYS A 1 105 ? -0.767 -5.664 10.563 1.00 95.06 105 LYS A C 1
ATOM 883 O O . LYS A 1 105 ? -1.549 -6.233 11.318 1.00 95.06 105 LYS A O 1
ATOM 888 N N . GLU A 1 106 ? -0.517 -4.356 10.640 1.00 93.38 106 GLU A N 1
ATOM 889 C CA . GLU A 1 106 ? -1.118 -3.497 11.671 1.00 93.38 106 GLU A CA 1
ATOM 890 C C . GLU A 1 106 ? -2.655 -3.469 11.588 1.00 93.38 106 GLU A C 1
ATOM 892 O O . GLU A 1 106 ? -3.335 -3.481 12.613 1.00 93.38 106 GLU A O 1
ATOM 897 N N . ILE A 1 107 ? -3.221 -3.441 10.376 1.00 92.69 107 ILE A N 1
ATOM 898 C CA . ILE A 1 107 ? -4.672 -3.503 10.156 1.00 92.69 107 ILE A CA 1
ATOM 899 C C . ILE A 1 107 ? -5.218 -4.846 10.644 1.00 92.69 107 ILE A C 1
ATOM 901 O O . ILE A 1 107 ? -6.184 -4.860 11.402 1.00 92.69 107 ILE A O 1
ATOM 905 N N . CYS A 1 108 ? -4.576 -5.958 10.282 1.00 93.31 108 CYS A N 1
ATOM 906 C CA . CYS A 1 108 ? -4.975 -7.293 10.723 1.00 93.31 108 CYS A CA 1
ATOM 907 C C . CYS A 1 108 ? -4.930 -7.431 12.255 1.00 93.31 108 CYS A C 1
ATOM 909 O O . CYS A 1 108 ? -5.865 -7.943 12.871 1.00 93.31 108 CYS A O 1
ATOM 911 N N . GLU A 1 109 ? -3.875 -6.928 12.898 1.00 92.88 109 GLU A N 1
ATOM 912 C CA . GLU A 1 109 ? -3.753 -6.902 14.359 1.00 92.88 109 GLU A CA 1
ATOM 913 C C . GLU A 1 109 ? -4.891 -6.107 15.013 1.00 92.88 109 GLU A C 1
ATOM 915 O O . GLU A 1 109 ? -5.506 -6.584 15.970 1.00 92.88 109 GLU A O 1
ATOM 920 N N . LYS A 1 110 ? -5.221 -4.929 14.471 1.00 89.56 110 LYS A N 1
ATOM 921 C CA . LYS A 1 110 ? -6.305 -4.081 14.988 1.00 89.56 110 LYS A CA 1
ATOM 922 C C . LYS A 1 110 ? -7.699 -4.649 14.723 1.00 89.56 110 LYS A C 1
ATOM 924 O O . LYS A 1 110 ? -8.553 -4.569 15.605 1.00 89.56 110 LYS A O 1
ATOM 929 N N . ASP A 1 111 ? -7.930 -5.278 13.575 1.00 90.56 111 ASP A N 1
ATOM 930 C CA . ASP A 1 111 ? -9.178 -5.999 13.297 1.00 90.56 111 ASP A CA 1
ATOM 931 C C . ASP A 1 111 ? -9.345 -7.191 14.267 1.00 90.56 111 ASP A C 1
ATOM 933 O O . ASP A 1 111 ? -10.430 -7.420 14.808 1.00 90.56 111 ASP A O 1
ATOM 937 N N . ASN A 1 112 ? -8.260 -7.907 14.585 1.00 90.94 112 ASN A N 1
ATOM 938 C CA . ASN A 1 112 ? -8.270 -8.968 15.598 1.00 90.94 112 ASN A CA 1
ATOM 939 C C . ASN A 1 112 ? -8.557 -8.438 17.011 1.00 90.94 112 ASN A C 1
ATOM 941 O O . ASN A 1 112 ? -9.274 -9.089 17.775 1.00 90.94 112 ASN A O 1
ATOM 945 N N . GLU A 1 113 ? -8.029 -7.267 17.365 1.00 89.88 113 GLU A N 1
ATOM 946 C CA . GLU A 1 113 ? -8.315 -6.591 18.634 1.00 89.88 113 GLU A CA 1
ATOM 947 C C . GLU A 1 113 ? -9.810 -6.252 18.760 1.00 89.88 113 GLU A C 1
ATOM 949 O O . GLU A 1 113 ? -10.435 -6.608 19.763 1.00 89.88 113 GLU A O 1
ATOM 954 N N . ILE A 1 114 ? -10.421 -5.690 17.708 1.00 88.31 114 ILE A N 1
ATOM 955 C CA . ILE A 1 114 ? -11.876 -5.460 17.654 1.00 88.31 114 ILE A CA 1
ATOM 956 C C . ILE A 1 114 ? -12.640 -6.769 17.856 1.00 88.31 114 ILE A C 1
ATOM 958 O O . ILE A 1 114 ? -13.545 -6.834 18.691 1.00 88.31 114 ILE A O 1
ATOM 962 N N . ASN A 1 115 ? -12.271 -7.829 17.136 1.00 87.50 115 ASN A N 1
ATOM 963 C CA . ASN A 1 115 ? -12.949 -9.121 17.246 1.00 87.50 115 ASN A CA 1
ATOM 964 C C . ASN A 1 115 ? -12.866 -9.699 18.669 1.00 87.50 115 ASN A C 1
ATOM 966 O O . ASN A 1 115 ? -13.853 -10.232 19.180 1.00 87.50 115 ASN A O 1
ATOM 970 N N . ARG A 1 116 ? -11.724 -9.547 19.354 1.00 87.25 116 ARG A N 1
ATOM 971 C CA . ARG A 1 116 ? -11.562 -9.958 20.761 1.00 87.25 116 ARG A CA 1
ATOM 972 C C . ARG A 1 116 ? -12.454 -9.154 21.707 1.00 87.25 116 ARG A C 1
ATOM 974 O O . ARG A 1 116 ? -13.080 -9.750 22.591 1.00 87.25 116 ARG A O 1
ATOM 981 N N . LEU A 1 117 ? -12.547 -7.838 21.517 1.00 84.38 117 LEU A N 1
ATOM 982 C CA . LEU A 1 117 ? -13.415 -6.968 22.316 1.00 84.38 117 LEU A CA 1
ATOM 983 C C . LEU A 1 117 ? -14.898 -7.311 22.104 1.00 84.38 117 LEU A C 1
ATOM 985 O O . LEU A 1 117 ? -15.644 -7.469 23.071 1.00 84.38 117 LEU A O 1
ATOM 989 N N . LEU A 1 118 ? -15.320 -7.530 20.855 1.00 83.50 118 LEU A N 1
ATOM 990 C CA . LEU A 1 118 ? -16.696 -7.915 20.522 1.00 83.50 118 LEU A CA 1
ATOM 991 C C . LEU A 1 118 ? -17.074 -9.298 21.080 1.00 83.50 118 LEU A C 1
ATOM 993 O O . LEU A 1 118 ? -18.163 -9.460 21.638 1.00 83.50 118 LEU A O 1
ATOM 997 N N . CYS A 1 119 ? -16.178 -10.286 20.995 1.00 82.25 119 CYS A N 1
ATOM 998 C CA . CYS A 1 119 ? -16.382 -11.612 21.588 1.00 82.25 119 CYS A CA 1
ATOM 999 C C . CYS A 1 119 ? -16.474 -11.556 23.120 1.00 82.25 119 CYS A C 1
ATOM 1001 O O . CYS A 1 119 ? -17.338 -12.207 23.710 1.00 82.25 119 CYS A O 1
ATOM 1003 N N . SER A 1 120 ? -15.631 -10.746 23.767 1.00 76.75 120 SER A N 1
ATOM 1004 C CA . SER A 1 120 ? -15.678 -10.522 25.220 1.00 76.75 120 SER A CA 1
ATOM 1005 C C . SER A 1 120 ? -16.974 -9.840 25.665 1.00 76.75 120 SER A C 1
ATOM 1007 O O . SER A 1 120 ? -17.492 -10.148 26.739 1.00 76.75 120 SER A O 1
ATOM 1009 N N . ARG A 1 121 ? -17.536 -8.956 24.830 1.00 70.56 121 ARG A N 1
ATOM 1010 C CA . ARG A 1 121 ? -18.827 -8.295 25.077 1.00 70.56 121 ARG A CA 1
ATOM 1011 C C . ARG A 1 121 ? -20.005 -9.266 24.950 1.00 70.56 121 ARG A C 1
ATOM 1013 O O . ARG A 1 121 ? -20.891 -9.238 25.796 1.00 70.56 121 ARG A O 1
ATOM 1020 N N . ARG A 1 122 ? -19.998 -10.172 23.960 1.00 68.50 122 ARG A N 1
ATOM 1021 C CA . ARG A 1 122 ? -21.040 -11.215 23.810 1.00 68.50 122 ARG A CA 1
ATOM 1022 C C . ARG A 1 122 ? -21.104 -12.200 24.974 1.00 68.50 122 ARG A C 1
ATOM 1024 O O . ARG A 1 122 ? -22.168 -12.732 25.225 1.00 68.50 122 ARG A O 1
ATOM 1031 N N . ARG A 1 123 ? -19.986 -12.464 25.657 1.00 64.25 123 ARG A N 1
ATOM 1032 C CA . ARG A 1 123 ? -19.956 -13.361 26.828 1.00 64.25 123 ARG A CA 1
ATOM 1033 C C . ARG A 1 123 ? -20.445 -12.700 28.123 1.00 64.25 123 ARG A C 1
ATOM 1035 O O . ARG A 1 123 ? -20.650 -13.406 29.102 1.00 64.25 123 ARG A O 1
ATOM 1042 N N . ARG A 1 124 ? -20.551 -11.365 28.154 1.00 60.00 124 ARG A N 1
ATOM 1043 C CA . ARG A 1 124 ? -20.932 -10.573 29.339 1.00 60.00 124 ARG A CA 1
ATOM 1044 C C . ARG A 1 124 ? -22.388 -10.088 29.324 1.00 60.00 124 ARG A C 1
ATOM 1046 O O . ARG A 1 124 ? -22.853 -9.613 30.356 1.00 60.00 124 ARG A O 1
ATOM 1053 N N . ASN A 1 125 ? -23.063 -10.179 28.178 1.00 50.12 125 ASN A N 1
ATOM 1054 C CA . ASN A 1 125 ? -24.502 -9.940 28.019 1.00 50.12 125 ASN A CA 1
ATOM 1055 C C . ASN A 1 125 ? -25.243 -11.274 27.981 1.00 50.12 125 ASN A C 1
ATOM 1057 O O . ASN A 1 125 ? -26.413 -11.276 28.411 1.00 50.12 125 ASN A O 1
#

Sequence (125 aa):
MQFSITTLSIFVCLVLFIKKIKCAEERELHNIASQLSCRRNIMMNYQNELRNLEAKKQNLESEQSRYFGDRNHERQRRFDENYHKLISIKHNQAVKKAQIDKLEKEICEKDNEINRLLCSRRRRN

Foldseek 3Di:
DPVPVVVVVVVVVVVVVVVVVVVVLVVVLVVLVVVLVVLVVVLVVLVVVLVVLVVVLVVLVVLLVVLPPPPDPVSVVSNVVSVVVNVVSVVSNVVSVVSNVVSVVVSVVSVVVSVVSVVVVVVVD

Mean predicted aligned error: 8.6 Å

Radius of gyration: 29.23 Å; Cα contacts (8 Å, |Δi|>4): 41; chains: 1; bounding box: 66×26×88 Å